Protein AF-A0A285YYR2-F1 (afdb_monomer)

Structure (mmCIF, N/CA/C/O backbone):
data_AF-A0A285YYR2-F1
#
_entry.id   AF-A0A285YYR2-F1
#
loop_
_atom_site.group_PDB
_atom_site.id
_atom_site.type_symbol
_atom_site.label_atom_id
_atom_site.label_alt_id
_atom_site.label_comp_id
_atom_site.label_asym_id
_atom_site.label_entity_id
_atom_site.label_seq_id
_atom_site.pdbx_PDB_ins_code
_atom_site.Cartn_x
_atom_site.Cartn_y
_atom_site.Cartn_z
_atom_site.occupancy
_atom_site.B_iso_or_equiv
_atom_site.auth_seq_id
_atom_site.auth_comp_id
_atom_site.auth_asym_id
_atom_site.auth_atom_id
_atom_site.pdbx_PDB_model_num
ATOM 1 N N . MET A 1 1 ? 58.686 -16.816 -97.099 1.00 51.75 1 MET A N 1
ATOM 2 C CA . MET A 1 1 ? 58.668 -17.299 -95.699 1.00 51.75 1 MET A CA 1
ATOM 3 C C . MET A 1 1 ? 58.977 -16.123 -94.791 1.00 51.75 1 MET A C 1
ATOM 5 O O . MET A 1 1 ? 60.014 -15.521 -95.009 1.00 51.75 1 MET A O 1
ATOM 9 N N . SER A 1 2 ? 58.039 -15.761 -93.903 1.00 48.22 2 SER A N 1
ATOM 10 C CA . SER A 1 2 ? 58.245 -15.129 -92.580 1.00 48.22 2 SER A CA 1
ATOM 11 C C . SER A 1 2 ? 56.907 -14.590 -92.047 1.00 48.22 2 SER A C 1
ATOM 13 O O . SER A 1 2 ? 56.445 -13.518 -92.416 1.00 48.22 2 SER A O 1
ATOM 15 N N . ARG A 1 3 ? 56.266 -15.394 -91.195 1.00 57.53 3 ARG A N 1
ATOM 16 C CA . ARG A 1 3 ? 55.385 -14.965 -90.085 1.00 57.53 3 ARG A CA 1
ATOM 17 C C . ARG A 1 3 ? 56.286 -14.852 -88.830 1.00 57.53 3 ARG A C 1
ATOM 19 O O . ARG A 1 3 ? 57.364 -15.446 -88.899 1.00 57.53 3 ARG A O 1
ATOM 26 N N . PRO A 1 4 ? 55.883 -14.290 -87.664 1.00 67.31 4 PRO A N 1
ATOM 27 C CA . PRO A 1 4 ? 54.641 -13.590 -87.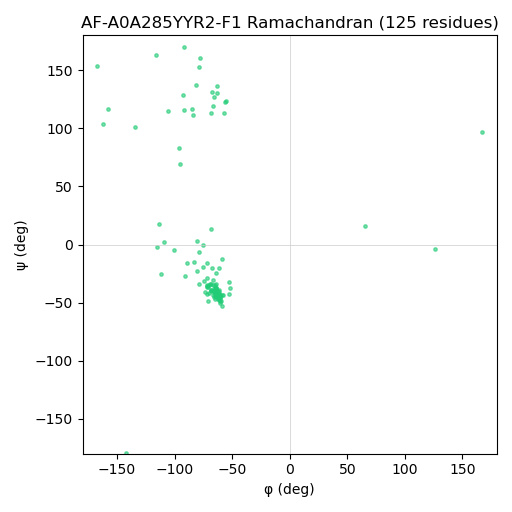271 1.00 67.31 4 PRO A CA 1
ATOM 28 C C . PRO A 1 4 ? 54.875 -12.388 -86.299 1.00 67.31 4 PRO A C 1
ATOM 30 O O . PRO A 1 4 ? 55.985 -12.162 -85.840 1.00 67.31 4 PRO A O 1
ATOM 33 N N . ALA A 1 5 ? 53.813 -11.689 -85.877 1.00 60.25 5 ALA A N 1
ATOM 34 C CA . ALA A 1 5 ? 53.652 -11.229 -84.484 1.00 60.25 5 ALA A CA 1
ATOM 35 C C . ALA A 1 5 ? 52.177 -10.867 -84.242 1.00 60.25 5 ALA A C 1
ATOM 37 O O . ALA A 1 5 ? 51.682 -9.857 -84.735 1.00 60.25 5 ALA A O 1
ATOM 38 N N . GLY A 1 6 ? 51.447 -11.742 -83.547 1.00 62.84 6 GLY A N 1
ATOM 39 C CA . GLY A 1 6 ? 50.074 -11.473 -83.114 1.00 62.84 6 GLY A CA 1
ATOM 40 C C . GLY A 1 6 ? 50.050 -10.568 -81.874 1.00 62.84 6 GLY A C 1
ATOM 41 O O . GLY A 1 6 ? 51.002 -10.604 -81.092 1.00 62.84 6 GLY A O 1
ATOM 42 N N . PRO A 1 7 ? 48.983 -9.775 -81.665 1.00 59.81 7 PRO A N 1
ATOM 43 C CA . PRO A 1 7 ? 48.868 -8.908 -80.500 1.00 59.81 7 PRO A CA 1
ATOM 44 C C . PRO A 1 7 ? 48.823 -9.736 -79.210 1.00 59.81 7 PRO A C 1
ATOM 46 O O . PRO A 1 7 ? 48.083 -10.715 -79.083 1.00 59.81 7 PRO A O 1
ATOM 49 N N . SER A 1 8 ? 49.660 -9.349 -78.255 1.00 64.25 8 SER A N 1
ATOM 50 C CA . SER A 1 8 ? 49.861 -10.032 -76.987 1.00 64.25 8 SER A CA 1
ATOM 51 C C . SER A 1 8 ? 48.628 -9.979 -76.082 1.00 64.25 8 SER A C 1
ATOM 53 O O . SER A 1 8 ? 48.199 -8.925 -75.623 1.00 64.25 8 SER A O 1
ATOM 55 N N . ARG A 1 9 ? 48.115 -11.168 -75.767 1.00 59.53 9 ARG A N 1
ATOM 56 C CA . ARG A 1 9 ? 46.916 -11.481 -74.970 1.00 59.53 9 ARG A CA 1
ATOM 57 C C . ARG A 1 9 ? 47.006 -11.147 -73.464 1.00 59.53 9 ARG A C 1
ATOM 59 O O . ARG A 1 9 ? 46.196 -11.662 -72.700 1.00 59.53 9 ARG A O 1
ATOM 66 N N . TRP A 1 10 ? 47.990 -10.375 -72.995 1.00 59.09 10 TRP A N 1
ATOM 67 C CA . TRP A 1 10 ? 48.281 -10.252 -71.553 1.00 59.09 10 TRP A CA 1
ATOM 68 C C . TRP A 1 10 ? 47.929 -8.907 -70.904 1.00 59.09 10 TRP A C 1
ATOM 70 O O . TRP A 1 10 ? 48.098 -8.762 -69.694 1.00 59.09 10 TRP A O 1
ATOM 80 N N . GLU A 1 11 ? 47.354 -7.952 -71.632 1.00 59.59 11 GLU A N 1
ATOM 81 C CA . GLU A 1 11 ? 46.902 -6.693 -71.030 1.00 59.59 11 GLU A CA 1
ATOM 82 C C . GLU A 1 11 ? 45.413 -6.711 -70.668 1.00 59.59 11 GLU A C 1
ATOM 84 O O . GLU A 1 11 ? 44.561 -6.217 -71.398 1.00 59.59 11 GLU A O 1
ATOM 89 N N . ALA A 1 12 ? 45.097 -7.275 -69.501 1.00 60.31 12 ALA A N 1
ATOM 90 C CA . ALA A 1 12 ? 43.922 -6.917 -68.697 1.00 60.31 12 ALA A CA 1
ATOM 91 C C . ALA A 1 12 ? 44.038 -7.530 -67.283 1.00 60.31 12 ALA A C 1
ATOM 93 O O . ALA A 1 12 ? 44.586 -8.621 -67.148 1.00 60.31 12 ALA A O 1
ATOM 94 N N . PRO A 1 13 ? 43.425 -6.971 -66.217 1.00 54.19 13 PRO A N 1
ATOM 95 C CA . PRO A 1 13 ? 43.035 -5.588 -65.957 1.00 54.19 13 PRO A CA 1
ATOM 96 C C . PRO A 1 13 ? 43.448 -5.182 -64.519 1.00 54.19 13 PRO A C 1
ATOM 98 O O . PRO A 1 13 ? 42.752 -5.488 -63.546 1.00 54.19 13 PRO A O 1
ATOM 101 N N . ARG A 1 14 ? 44.550 -4.442 -64.331 1.00 55.47 14 ARG A N 1
ATOM 102 C CA . ARG A 1 14 ? 44.900 -3.917 -62.987 1.00 55.47 14 ARG A CA 1
ATOM 103 C C . ARG A 1 14 ? 43.903 -2.858 -62.481 1.00 55.47 14 ARG A C 1
ATOM 105 O O . ARG A 1 14 ? 43.739 -2.695 -61.275 1.00 55.47 14 ARG A O 1
ATOM 112 N N . ALA A 1 15 ? 43.133 -2.241 -63.381 1.00 56.69 15 ALA A N 1
ATOM 113 C CA . ALA A 1 15 ? 42.126 -1.226 -63.056 1.00 56.69 15 ALA A CA 1
ATOM 114 C C . ALA A 1 15 ? 40.953 -1.737 -62.181 1.00 56.69 15 ALA A C 1
ATOM 116 O O . ALA A 1 15 ? 40.329 -0.963 -61.454 1.00 56.69 15 ALA A O 1
ATOM 117 N N . GLY A 1 16 ? 40.650 -3.042 -62.195 1.00 54.06 16 GLY A N 1
ATOM 118 C CA . GLY A 1 16 ? 39.515 -3.604 -61.446 1.00 54.06 16 GLY A CA 1
ATOM 119 C C . GLY A 1 16 ? 39.782 -3.851 -59.953 1.00 54.06 16 GLY A C 1
ATOM 120 O O . GLY A 1 16 ? 38.845 -3.915 -59.152 1.00 54.06 16 GLY A O 1
ATOM 121 N N . ALA A 1 17 ? 41.044 -4.003 -59.542 1.00 57.88 17 ALA A N 1
ATOM 122 C CA . ALA A 1 17 ? 41.392 -4.277 -58.144 1.00 57.88 17 ALA A CA 1
ATOM 123 C C . ALA A 1 17 ? 41.229 -3.029 -57.258 1.00 57.88 17 ALA A C 1
ATOM 125 O O . ALA A 1 17 ? 40.644 -3.102 -56.175 1.00 57.88 17 ALA A O 1
ATOM 126 N N . GLU A 1 18 ? 41.638 -1.864 -57.757 1.00 55.56 18 GLU A N 1
ATOM 127 C CA . GLU A 1 18 ? 41.564 -0.601 -57.015 1.00 55.56 18 GLU A CA 1
ATOM 128 C C . GLU A 1 18 ? 40.131 -0.076 -56.857 1.00 55.56 18 GLU A C 1
ATOM 130 O O . GLU A 1 18 ? 39.761 0.467 -55.810 1.00 55.56 18 GLU A O 1
ATOM 135 N N . ALA A 1 19 ? 39.285 -0.281 -57.871 1.00 56.81 19 ALA A N 1
ATOM 136 C CA . ALA A 1 19 ? 37.873 0.095 -57.816 1.00 56.81 19 ALA A CA 1
ATOM 137 C C . ALA A 1 19 ? 37.102 -0.708 -56.750 1.00 56.81 19 ALA A C 1
ATOM 139 O O . ALA A 1 19 ? 36.223 -0.170 -56.069 1.00 56.81 19 ALA A O 1
ATOM 140 N N . ARG A 1 20 ? 37.461 -1.986 -56.548 1.00 57.31 20 ARG A N 1
ATOM 141 C CA . ARG A 1 20 ? 36.865 -2.843 -55.509 1.00 57.31 20 ARG A CA 1
ATOM 142 C C . ARG A 1 20 ? 37.257 -2.394 -54.100 1.00 57.31 20 ARG A C 1
ATOM 144 O O . ARG A 1 20 ? 36.393 -2.361 -53.225 1.00 57.31 20 ARG A O 1
ATOM 151 N N . GLY A 1 21 ? 38.507 -1.973 -53.892 1.00 59.31 21 GLY A N 1
ATOM 152 C CA . GLY A 1 21 ? 38.989 -1.460 -52.603 1.00 59.31 21 GLY A CA 1
ATOM 153 C C . GLY A 1 21 ? 38.266 -0.187 -52.144 1.00 59.31 21 GLY A C 1
ATOM 154 O O . GLY A 1 21 ? 37.846 -0.101 -50.989 1.00 59.31 21 GLY A O 1
ATOM 155 N N . ARG A 1 22 ? 38.034 0.767 -53.059 1.00 60.50 22 ARG A N 1
ATOM 156 C CA . ARG A 1 22 ? 37.275 2.001 -52.769 1.00 60.50 22 ARG A CA 1
ATOM 157 C C . ARG A 1 22 ? 35.817 1.722 -52.401 1.00 60.50 22 ARG A C 1
ATOM 159 O O . ARG A 1 22 ? 35.334 2.233 -51.392 1.00 60.50 22 ARG A O 1
ATOM 166 N N . ARG A 1 23 ? 35.137 0.838 -53.145 1.00 59.19 23 ARG A N 1
ATOM 167 C CA . ARG A 1 23 ? 33.758 0.428 -52.817 1.00 59.19 23 ARG A CA 1
ATOM 168 C C . ARG A 1 23 ? 33.685 -0.288 -51.465 1.00 59.19 23 ARG A C 1
ATOM 170 O O . ARG A 1 23 ? 32.776 -0.007 -50.688 1.00 59.19 23 ARG A O 1
ATOM 177 N N . ARG A 1 24 ? 34.658 -1.148 -51.136 1.00 61.06 24 ARG A N 1
ATOM 178 C CA . ARG A 1 24 ? 34.712 -1.844 -49.837 1.00 61.06 24 ARG A CA 1
ATOM 179 C C . ARG A 1 24 ? 34.907 -0.874 -48.666 1.00 61.06 24 ARG A C 1
ATOM 181 O O . ARG A 1 24 ? 34.205 -1.015 -47.671 1.00 61.06 24 ARG A O 1
ATOM 188 N N . ARG A 1 25 ? 35.772 0.142 -48.804 1.00 63.56 25 ARG A N 1
ATOM 189 C CA . ARG A 1 25 ? 35.937 1.206 -47.789 1.00 63.56 25 ARG A CA 1
ATOM 190 C C . ARG A 1 25 ? 34.673 2.045 -47.606 1.00 63.56 25 ARG A C 1
ATOM 192 O O . ARG A 1 25 ? 34.312 2.323 -46.471 1.00 63.56 25 ARG A O 1
ATOM 199 N N . SER A 1 26 ? 33.958 2.373 -48.687 1.00 68.12 26 SER A N 1
ATOM 200 C CA . SER A 1 26 ? 32.684 3.108 -48.574 1.00 68.12 26 SER A CA 1
ATOM 201 C C . SER A 1 26 ? 31.601 2.306 -47.840 1.00 68.12 26 SER A C 1
ATOM 203 O O . SER A 1 26 ? 30.870 2.856 -47.023 1.00 68.12 26 SER A O 1
ATOM 205 N N . ARG A 1 27 ? 31.550 0.981 -48.055 1.00 78.00 27 ARG A N 1
ATOM 206 C CA . ARG A 1 27 ? 30.627 0.085 -47.340 1.00 78.00 27 ARG A CA 1
ATOM 207 C C . ARG A 1 27 ? 30.985 -0.036 -45.859 1.00 78.00 27 ARG A C 1
ATOM 209 O O . ARG A 1 27 ? 30.088 -0.032 -45.030 1.00 78.00 27 ARG A O 1
ATOM 216 N N . LEU A 1 28 ? 32.277 -0.102 -45.529 1.00 83.62 28 LEU A N 1
ATOM 217 C CA . LEU A 1 28 ? 32.757 -0.105 -44.141 1.00 83.62 28 LEU A CA 1
ATOM 218 C C . LEU A 1 28 ? 32.405 1.199 -43.412 1.00 83.62 28 LEU A C 1
ATOM 220 O O . LEU A 1 28 ? 31.959 1.142 -42.272 1.00 83.62 28 LEU A O 1
ATOM 224 N N . GLY A 1 29 ? 32.531 2.350 -44.080 1.00 86.44 29 GLY A N 1
ATOM 225 C CA . GLY A 1 29 ? 32.104 3.638 -43.525 1.00 86.44 29 GLY A CA 1
ATOM 226 C C . GLY A 1 29 ? 30.602 3.685 -43.234 1.00 86.44 29 GLY A C 1
ATOM 227 O O . GLY A 1 29 ? 30.202 4.121 -42.159 1.00 86.44 29 GLY A O 1
ATOM 228 N N . TRP A 1 30 ? 29.774 3.161 -44.144 1.00 91.88 30 TRP A N 1
ATOM 229 C CA . TRP A 1 30 ? 28.325 3.078 -43.932 1.00 91.88 30 TRP A CA 1
ATOM 230 C C . TRP A 1 30 ? 27.945 2.147 -42.775 1.00 91.88 30 TRP A C 1
ATOM 232 O O . TRP A 1 30 ? 27.093 2.490 -41.962 1.00 91.88 30 TRP A O 1
ATOM 242 N N . ILE A 1 31 ? 28.612 0.994 -42.659 1.00 91.75 31 ILE A N 1
ATOM 243 C CA . ILE A 1 31 ? 28.395 0.054 -41.550 1.00 91.75 31 ILE A CA 1
ATOM 244 C C . ILE A 1 31 ? 28.798 0.689 -40.215 1.00 91.75 31 ILE A C 1
ATOM 246 O O . ILE A 1 31 ? 28.054 0.575 -39.246 1.00 91.75 31 ILE A O 1
ATOM 250 N N . ALA A 1 32 ? 29.936 1.386 -40.162 1.00 91.75 32 ALA A N 1
ATOM 251 C CA . ALA A 1 32 ? 30.375 2.082 -38.955 1.00 91.75 32 ALA A CA 1
ATOM 252 C C . ALA A 1 32 ? 29.388 3.187 -38.548 1.00 91.75 32 ALA A C 1
ATOM 254 O O . ALA A 1 32 ? 29.024 3.283 -37.380 1.00 91.75 32 ALA A O 1
ATOM 255 N N . TYR A 1 33 ? 28.899 3.971 -39.511 1.00 93.69 33 TYR A N 1
ATOM 256 C CA . TYR A 1 33 ? 27.878 4.988 -39.265 1.00 93.69 33 TYR A CA 1
ATOM 257 C C . TYR A 1 33 ? 26.573 4.380 -38.732 1.00 93.69 33 TYR A C 1
ATOM 259 O O . TYR A 1 33 ? 26.050 4.833 -37.715 1.00 93.69 33 TYR A O 1
ATOM 267 N N . ALA A 1 34 ? 26.083 3.311 -39.366 1.00 93.06 34 ALA A N 1
ATOM 268 C CA . ALA A 1 34 ? 24.893 2.598 -38.913 1.00 93.06 34 ALA A CA 1
ATOM 269 C C . ALA A 1 34 ? 25.077 2.013 -37.502 1.00 93.06 34 ALA A C 1
ATOM 271 O O . ALA A 1 34 ? 24.175 2.121 -36.676 1.00 93.06 34 ALA A O 1
ATOM 272 N N . ALA A 1 35 ? 26.250 1.452 -37.194 1.00 93.44 35 ALA A N 1
ATOM 273 C CA . ALA A 1 35 ? 26.557 0.920 -35.868 1.00 93.44 35 ALA A CA 1
ATOM 274 C C . ALA A 1 35 ? 26.557 2.015 -34.791 1.00 93.44 35 ALA A C 1
ATOM 276 O O . ALA A 1 35 ? 25.980 1.818 -33.725 1.00 93.44 35 ALA A O 1
ATOM 277 N N . VAL A 1 36 ? 27.145 3.182 -35.078 1.00 94.44 36 VAL A N 1
ATOM 278 C CA . VAL A 1 36 ? 27.124 4.338 -34.166 1.00 94.44 36 VAL A CA 1
ATOM 279 C C . VAL A 1 36 ? 25.696 4.838 -33.949 1.00 94.44 36 VAL A C 1
ATOM 281 O O . VAL A 1 36 ? 25.312 5.100 -32.811 1.00 94.44 36 VAL A O 1
ATOM 284 N N . LEU A 1 37 ? 24.888 4.920 -35.009 1.00 93.75 37 LEU A N 1
ATOM 285 C CA . LEU A 1 37 ? 23.486 5.328 -34.911 1.00 93.75 37 LEU A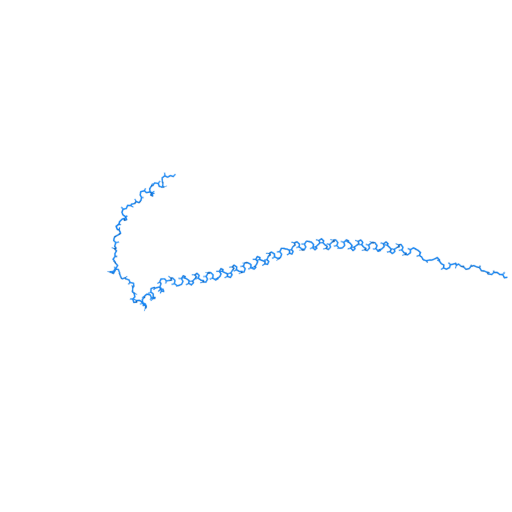 CA 1
ATOM 286 C C . LEU A 1 3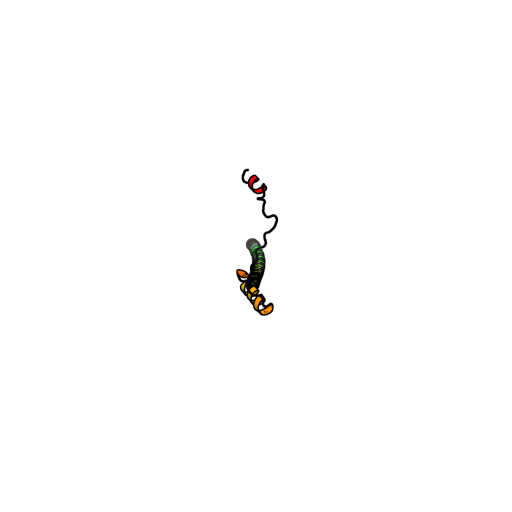7 ? 22.677 4.358 -34.037 1.00 93.75 37 LEU A C 1
ATOM 288 O O . LEU A 1 37 ? 21.954 4.790 -33.143 1.00 93.75 37 LEU A O 1
ATOM 292 N N . VAL A 1 38 ? 22.840 3.049 -34.249 1.00 92.75 38 VAL A N 1
ATOM 293 C CA . VAL A 1 38 ? 22.180 2.014 -33.440 1.00 92.75 38 VAL A CA 1
ATOM 294 C C . VAL A 1 38 ? 22.654 2.065 -31.990 1.00 92.75 38 VAL A C 1
ATOM 296 O O . VAL A 1 38 ? 21.823 1.979 -31.095 1.00 92.75 38 VAL A O 1
ATOM 299 N N . ALA A 1 39 ? 23.949 2.260 -31.732 1.00 90.31 39 ALA A N 1
ATOM 300 C CA . ALA A 1 39 ? 24.478 2.389 -30.375 1.00 90.31 39 ALA A CA 1
ATOM 301 C C . ALA A 1 39 ? 23.938 3.637 -29.655 1.00 90.31 39 ALA A C 1
ATOM 303 O O . ALA A 1 39 ? 23.596 3.565 -28.476 1.00 90.31 39 ALA A O 1
ATOM 304 N N . ALA A 1 40 ? 23.806 4.766 -30.358 1.00 90.12 40 ALA A N 1
ATOM 305 C CA . ALA A 1 40 ? 23.210 5.982 -29.809 1.00 90.12 40 ALA A CA 1
ATOM 306 C C . ALA A 1 40 ? 21.730 5.771 -29.451 1.00 90.12 40 ALA A C 1
ATOM 308 O O . ALA A 1 40 ? 21.309 6.113 -28.346 1.00 90.12 40 ALA A O 1
ATOM 309 N N . LEU A 1 41 ? 20.958 5.141 -30.342 1.00 86.38 41 LEU A N 1
ATOM 310 C CA . LEU A 1 41 ? 19.557 4.794 -30.087 1.00 86.38 41 LEU A CA 1
ATOM 311 C C . LEU A 1 41 ? 19.423 3.775 -28.946 1.00 86.38 41 LEU A C 1
ATOM 313 O O . LEU A 1 41 ? 18.606 3.965 -28.049 1.00 86.38 41 LEU A O 1
ATOM 317 N N . ALA A 1 42 ? 20.259 2.737 -28.927 1.00 82.81 42 ALA A N 1
ATOM 318 C CA . ALA A 1 42 ? 20.282 1.725 -27.875 1.00 82.81 42 ALA A CA 1
ATOM 319 C C . ALA A 1 42 ? 20.679 2.309 -26.512 1.00 82.81 42 ALA A C 1
ATOM 321 O O . ALA A 1 42 ? 20.138 1.882 -25.501 1.00 82.81 42 ALA A O 1
ATOM 322 N N . SER A 1 43 ? 21.565 3.308 -26.468 1.00 81.19 43 SER A N 1
ATOM 323 C CA . SER A 1 43 ? 21.921 4.032 -25.239 1.00 81.19 43 SER A CA 1
ATOM 324 C C . SER A 1 43 ? 20.733 4.817 -24.671 1.00 81.19 43 SER A C 1
ATOM 326 O O . SER A 1 43 ? 20.489 4.794 -23.463 1.00 81.19 43 SER A O 1
ATOM 328 N N . VAL A 1 44 ? 19.938 5.457 -25.537 1.00 77.56 44 VAL A N 1
ATOM 329 C CA . VAL A 1 44 ? 18.693 6.133 -25.133 1.00 77.56 44 VAL A CA 1
ATOM 330 C C . VAL A 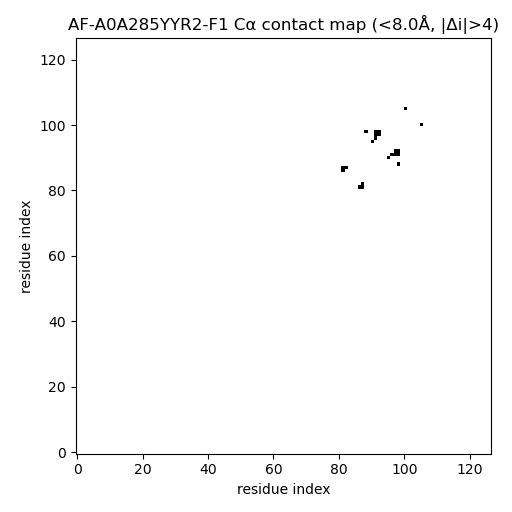1 44 ? 17.671 5.125 -24.626 1.00 77.56 44 VAL A C 1
ATOM 332 O O . VAL A 1 44 ? 17.095 5.351 -23.565 1.00 77.56 44 VAL A O 1
ATOM 335 N N . VAL A 1 45 ? 17.490 4.007 -25.339 1.00 75.19 45 VAL A N 1
ATOM 336 C CA . VAL A 1 45 ? 16.611 2.923 -24.892 1.00 75.19 45 VAL A CA 1
ATOM 337 C C . VAL A 1 45 ? 17.086 2.410 -23.544 1.00 75.19 45 VAL A C 1
ATOM 339 O O . VAL A 1 45 ? 16.305 2.475 -22.620 1.00 75.19 45 VAL A O 1
ATOM 342 N N . TRP A 1 46 ? 18.357 2.039 -23.368 1.00 69.69 46 TRP A N 1
ATOM 343 C CA . TRP A 1 46 ? 18.916 1.581 -22.089 1.00 69.69 46 TRP A CA 1
ATOM 344 C C . TRP A 1 46 ? 18.659 2.568 -20.947 1.00 69.69 46 TRP A C 1
ATOM 346 O O . TRP A 1 46 ? 18.249 2.183 -19.853 1.00 69.69 46 TRP A O 1
ATOM 356 N N . ARG A 1 47 ? 18.832 3.865 -21.214 1.00 68.31 47 ARG A N 1
ATOM 357 C CA . ARG A 1 47 ? 18.538 4.930 -20.252 1.00 68.31 47 ARG A CA 1
ATOM 358 C C . ARG A 1 47 ? 17.041 5.040 -19.931 1.00 68.31 47 ARG A C 1
ATOM 360 O O . ARG A 1 47 ? 16.703 5.402 -18.809 1.00 68.31 47 ARG A O 1
ATOM 367 N N . GLN A 1 48 ? 16.160 4.714 -20.874 1.00 63.25 48 GLN A N 1
ATOM 368 C CA . GLN A 1 48 ? 14.715 4.592 -20.652 1.00 63.25 48 GLN A CA 1
ATOM 369 C C . GLN A 1 48 ? 14.336 3.260 -19.975 1.00 63.25 48 GLN A C 1
ATOM 371 O O . GLN A 1 48 ? 13.440 3.249 -19.134 1.00 63.25 48 GLN A O 1
ATOM 376 N N . THR A 1 49 ? 15.039 2.157 -20.255 1.00 58.56 49 THR A N 1
ATOM 377 C CA . THR A 1 49 ? 14.772 0.824 -19.696 1.00 58.56 49 THR A CA 1
ATOM 378 C C . THR A 1 49 ? 15.093 0.761 -18.206 1.00 58.56 49 THR A C 1
ATOM 380 O O . THR A 1 49 ? 14.331 0.164 -17.456 1.00 58.56 49 THR A O 1
ATOM 383 N N . VAL A 1 50 ? 16.120 1.482 -17.737 1.00 57.00 50 VAL A N 1
ATOM 384 C CA . VAL A 1 50 ? 16.395 1.643 -16.291 1.00 57.00 50 VAL A CA 1
ATOM 385 C C . VAL A 1 50 ? 15.233 2.342 -15.556 1.00 57.00 50 VAL A C 1
ATOM 387 O O . VAL A 1 50 ? 15.076 2.186 -14.346 1.00 57.00 50 VAL A O 1
ATOM 390 N N . GLY A 1 51 ? 14.366 3.066 -16.275 1.00 52.22 51 GLY A N 1
ATOM 391 C CA . GLY A 1 51 ? 13.106 3.577 -15.735 1.00 52.22 51 GLY A CA 1
ATOM 392 C C . GLY A 1 51 ? 12.070 2.475 -15.482 1.00 52.22 51 GLY A C 1
ATOM 393 O O . GLY A 1 51 ? 11.367 2.533 -14.479 1.00 52.22 51 GLY A O 1
ATOM 394 N N . LEU A 1 52 ? 12.004 1.443 -16.330 1.00 52.66 52 LEU A N 1
ATOM 395 C CA . LEU A 1 52 ? 11.019 0.356 -16.224 1.00 52.66 52 LEU A CA 1
ATOM 396 C C . LEU A 1 52 ? 11.317 -0.630 -15.087 1.00 52.66 52 LEU A C 1
ATOM 398 O O . LEU A 1 52 ? 10.374 -1.140 -14.485 1.00 52.66 52 LEU A O 1
ATOM 402 N N . GLU A 1 53 ? 12.586 -0.860 -14.736 1.00 55.00 53 GLU A N 1
ATOM 403 C CA . GLU A 1 53 ? 12.929 -1.624 -13.524 1.00 55.00 53 GLU A CA 1
ATOM 404 C C . GLU A 1 53 ? 12.491 -0.882 -12.245 1.00 55.00 53 GLU A C 1
ATOM 406 O O . GLU A 1 53 ? 11.932 -1.496 -11.339 1.00 55.00 53 GLU A O 1
ATOM 411 N N . ARG A 1 54 ? 12.650 0.450 -12.196 1.00 52.00 54 ARG A N 1
ATOM 412 C CA . ARG A 1 54 ? 12.246 1.281 -11.042 1.00 52.00 54 ARG A CA 1
ATOM 413 C C . ARG A 1 54 ? 10.727 1.342 -10.859 1.00 52.00 54 ARG A C 1
ATOM 415 O O . ARG A 1 54 ? 10.258 1.408 -9.728 1.00 52.00 54 ARG A O 1
ATOM 422 N N . PHE A 1 55 ? 9.956 1.316 -11.950 1.00 54.16 55 PHE A N 1
ATOM 423 C CA . PHE A 1 55 ? 8.493 1.284 -11.862 1.00 54.16 55 PHE A CA 1
ATOM 424 C C . PHE A 1 55 ? 7.964 -0.065 -11.376 1.00 54.16 55 PHE A C 1
ATOM 426 O O . PHE A 1 55 ? 6.993 -0.073 -10.633 1.00 54.16 55 PHE A O 1
ATOM 433 N N . ARG A 1 56 ? 8.605 -1.187 -11.730 1.00 59.62 56 ARG A N 1
ATOM 434 C CA . ARG A 1 56 ? 8.187 -2.512 -11.238 1.00 59.62 56 ARG A CA 1
ATOM 435 C C . ARG A 1 56 ? 8.395 -2.661 -9.737 1.00 59.62 56 ARG A C 1
ATOM 437 O O . ARG A 1 56 ? 7.497 -3.130 -9.059 1.00 59.62 56 ARG A O 1
ATOM 444 N N . GLU A 1 57 ? 9.536 -2.210 -9.224 1.00 61.41 57 GLU A N 1
ATOM 445 C CA . GLU A 1 57 ? 9.826 -2.262 -7.786 1.00 61.41 57 GLU A CA 1
ATOM 446 C C . GLU A 1 57 ? 8.878 -1.352 -6.982 1.00 61.41 57 GLU A C 1
ATOM 448 O O . GLU A 1 57 ? 8.382 -1.747 -5.931 1.00 61.41 57 GLU A O 1
ATOM 453 N N . LEU A 1 58 ? 8.531 -0.172 -7.515 1.00 67.44 58 LEU A N 1
ATOM 454 C CA . LEU A 1 58 ? 7.507 0.695 -6.919 1.00 67.44 58 LEU A CA 1
ATOM 455 C C . LEU A 1 58 ? 6.099 0.091 -6.979 1.00 67.44 58 LEU A C 1
ATOM 457 O O . LEU A 1 58 ? 5.316 0.317 -6.060 1.00 67.44 58 LEU A O 1
ATOM 461 N N . GLU A 1 59 ? 5.768 -0.642 -8.040 1.00 66.12 59 GLU A N 1
ATOM 462 C CA . GLU A 1 59 ? 4.459 -1.282 -8.177 1.00 66.12 59 GLU A CA 1
ATOM 463 C C . GLU A 1 59 ? 4.315 -2.466 -7.215 1.00 66.12 59 GLU A C 1
ATOM 465 O O . GLU A 1 59 ? 3.307 -2.556 -6.524 1.00 66.12 59 GLU A O 1
ATOM 470 N N . THR A 1 60 ? 5.352 -3.299 -7.073 1.00 69.12 60 THR A N 1
ATOM 471 C CA . THR A 1 60 ? 5.372 -4.393 -6.090 1.00 69.12 60 THR A CA 1
ATOM 472 C C . THR A 1 60 ? 5.237 -3.866 -4.662 1.00 69.12 60 THR A C 1
ATOM 474 O O . THR A 1 60 ? 4.397 -4.352 -3.914 1.00 69.12 60 THR A O 1
ATOM 477 N N . VAL A 1 61 ? 5.980 -2.816 -4.293 1.00 72.19 61 VAL A N 1
ATOM 478 C CA . VAL A 1 61 ? 5.864 -2.217 -2.950 1.00 72.19 61 VAL A CA 1
ATOM 479 C C . VAL A 1 61 ? 4.479 -1.598 -2.723 1.00 72.19 61 VAL A C 1
ATOM 481 O O . VAL A 1 61 ? 3.942 -1.684 -1.623 1.00 72.19 61 VAL A O 1
ATOM 484 N N . ARG A 1 62 ? 3.863 -0.985 -3.743 1.00 69.44 62 ARG A N 1
ATOM 485 C CA . ARG A 1 62 ? 2.490 -0.461 -3.630 1.00 69.44 62 ARG A CA 1
ATOM 486 C C . ARG A 1 62 ? 1.457 -1.563 -3.458 1.00 69.44 62 ARG A C 1
ATOM 488 O O . ARG A 1 62 ? 0.527 -1.379 -2.681 1.00 69.44 62 ARG A O 1
ATOM 495 N N . GLU A 1 63 ? 1.611 -2.673 -4.169 1.00 72.12 63 GLU A N 1
ATOM 496 C CA . GLU A 1 63 ? 0.730 -3.831 -4.041 1.00 72.12 63 GLU A CA 1
ATOM 497 C C . GLU A 1 63 ? 0.841 -4.445 -2.638 1.00 72.12 63 GLU A C 1
ATOM 499 O O . GLU A 1 63 ? -0.177 -4.674 -1.988 1.00 72.12 63 GLU A O 1
ATOM 504 N N . GLU A 1 64 ? 2.061 -4.595 -2.114 1.00 75.62 64 GLU A N 1
ATOM 505 C CA . GLU A 1 64 ? 2.302 -5.061 -0.743 1.00 75.62 64 GLU A CA 1
ATOM 506 C C . GLU A 1 64 ? 1.684 -4.129 0.312 1.00 75.62 64 GLU A C 1
ATOM 508 O O . GLU A 1 64 ? 1.039 -4.597 1.252 1.00 75.62 64 GLU A O 1
ATOM 513 N N . VAL A 1 65 ? 1.823 -2.808 0.144 1.00 81.50 65 VAL A N 1
ATOM 514 C CA . VAL A 1 65 ? 1.198 -1.819 1.039 1.00 81.50 65 VAL A CA 1
ATOM 515 C C . VAL A 1 65 ? -0.326 -1.891 0.960 1.00 81.50 65 VAL A C 1
ATOM 517 O O . VAL A 1 65 ? -0.976 -1.894 1.999 1.00 81.50 65 VAL A O 1
ATOM 520 N N . ALA A 1 66 ? -0.901 -2.008 -0.238 1.00 76.19 66 ALA A N 1
ATOM 521 C CA . ALA A 1 66 ? -2.349 -2.089 -0.413 1.00 76.19 66 ALA A CA 1
ATOM 522 C C . ALA A 1 66 ? -2.947 -3.344 0.249 1.00 76.19 66 ALA A C 1
ATOM 524 O O . ALA A 1 66 ? -4.006 -3.266 0.873 1.00 76.19 66 ALA A O 1
ATOM 525 N N . VAL A 1 67 ? -2.262 -4.490 0.157 1.00 85.75 67 VAL A N 1
ATOM 526 C CA . VAL A 1 67 ? -2.673 -5.726 0.844 1.00 85.75 67 VAL A CA 1
ATOM 527 C C . VAL A 1 67 ? -2.595 -5.552 2.362 1.00 85.75 67 VAL A C 1
ATOM 529 O O . VAL A 1 67 ? -3.561 -5.854 3.063 1.00 85.75 67 VAL A O 1
ATOM 532 N N . ALA A 1 68 ? -1.489 -5.007 2.876 1.00 78.25 68 ALA A N 1
ATOM 533 C CA . ALA A 1 68 ? -1.315 -4.786 4.311 1.00 78.25 68 ALA A CA 1
ATOM 534 C C . ALA A 1 68 ? -2.322 -3.769 4.886 1.00 78.25 68 ALA A C 1
ATOM 536 O O . ALA A 1 68 ? -2.819 -3.943 6.001 1.00 78.25 68 ALA A O 1
ATOM 537 N N . GLU A 1 69 ? -2.654 -2.717 4.134 1.00 79.25 69 GLU A N 1
ATOM 538 C CA . GLU A 1 69 ? -3.685 -1.743 4.508 1.00 79.25 69 GLU A CA 1
ATOM 539 C C . GLU A 1 69 ? -5.076 -2.385 4.555 1.00 79.25 69 GLU A C 1
ATOM 541 O O . GLU A 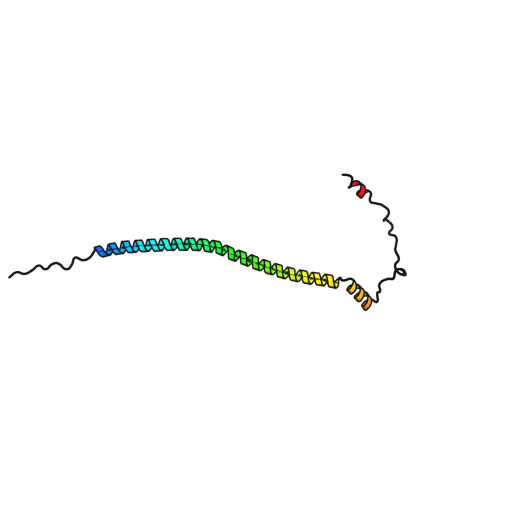1 69 ? -5.807 -2.179 5.527 1.00 79.25 69 GLU A O 1
ATOM 546 N N . ALA A 1 70 ? -5.417 -3.225 3.573 1.00 84.25 70 ALA A N 1
ATOM 547 C CA . ALA A 1 70 ? -6.685 -3.950 3.557 1.00 84.25 70 ALA A CA 1
ATOM 548 C C . ALA A 1 70 ? -6.835 -4.885 4.772 1.00 84.25 70 ALA A C 1
ATOM 550 O O . ALA A 1 70 ? -7.876 -4.875 5.434 1.00 84.25 70 ALA A O 1
ATOM 551 N N . GLU A 1 71 ? -5.786 -5.638 5.121 1.00 84.50 71 GLU A N 1
ATOM 552 C CA . GLU A 1 71 ? -5.781 -6.492 6.318 1.00 84.50 71 GLU A CA 1
ATOM 553 C C . GLU A 1 71 ? -5.943 -5.672 7.604 1.00 84.50 71 GLU A C 1
ATOM 555 O O . GLU A 1 71 ? -6.698 -6.034 8.513 1.00 84.50 71 GLU A O 1
ATOM 560 N N . ARG A 1 72 ? -5.256 -4.530 7.690 1.00 87.50 72 ARG A N 1
ATOM 561 C CA . ARG A 1 72 ? -5.320 -3.642 8.853 1.00 87.50 72 ARG A CA 1
ATOM 562 C C . ARG A 1 72 ? -6.717 -3.049 9.038 1.00 87.50 72 ARG A C 1
ATOM 564 O O . ARG A 1 72 ? -7.188 -2.950 10.177 1.00 87.50 72 ARG A O 1
ATOM 571 N N . ASP A 1 73 ? -7.397 -2.691 7.958 1.00 87.56 73 ASP A N 1
ATOM 572 C CA . ASP A 1 73 ? -8.760 -2.162 8.008 1.00 87.56 73 ASP A CA 1
ATOM 573 C C . ASP A 1 73 ? -9.794 -3.245 8.357 1.00 87.56 73 ASP A C 1
ATOM 575 O O . ASP A 1 73 ? -10.712 -2.988 9.148 1.00 87.56 73 ASP A O 1
ATOM 579 N N . GLU A 1 74 ? -9.612 -4.481 7.878 1.00 88.62 74 GLU A N 1
ATOM 580 C CA . GLU A 1 74 ? -10.423 -5.631 8.297 1.00 88.62 74 GLU A CA 1
ATOM 581 C C . GLU A 1 74 ? -10.284 -5.886 9.807 1.00 88.62 74 GLU A C 1
ATOM 583 O O . GLU A 1 74 ? -11.283 -5.967 10.534 1.00 88.62 74 GLU A O 1
ATOM 588 N N . LEU A 1 75 ? -9.048 -5.951 10.309 1.00 88.56 75 LEU A N 1
ATOM 589 C CA . LEU A 1 75 ? -8.775 -6.164 11.730 1.00 88.56 75 LEU A CA 1
ATOM 590 C C . LEU A 1 75 ? -9.333 -5.030 12.593 1.00 88.56 75 LEU A C 1
ATOM 592 O O . LEU A 1 75 ? -9.942 -5.290 13.633 1.00 88.56 75 LEU A O 1
ATOM 596 N N . THR A 1 76 ? -9.178 -3.780 12.155 1.00 90.62 76 THR A N 1
ATOM 597 C CA . THR A 1 76 ? -9.727 -2.608 12.851 1.00 90.62 76 THR A CA 1
ATOM 598 C C . THR A 1 76 ? -11.248 -2.692 12.937 1.00 90.62 76 THR A C 1
ATOM 600 O O . THR A 1 76 ? -11.819 -2.528 14.017 1.00 90.62 76 THR A O 1
ATOM 603 N N . THR A 1 77 ? -11.910 -3.027 11.829 1.00 90.06 77 THR A N 1
ATOM 604 C CA . THR A 1 77 ? -13.364 -3.222 11.784 1.00 90.06 77 THR A CA 1
ATOM 605 C C . THR A 1 77 ? -13.798 -4.300 12.771 1.00 90.06 77 THR A C 1
ATOM 607 O O . THR A 1 77 ? -14.745 -4.108 13.537 1.00 90.06 77 THR A O 1
ATOM 610 N N . ARG A 1 78 ? -13.059 -5.410 12.825 1.00 88.25 78 ARG A N 1
ATOM 611 C CA . ARG A 1 78 ? -13.357 -6.528 13.718 1.00 88.25 78 ARG A CA 1
ATOM 612 C C . ARG A 1 78 ? -13.149 -6.186 15.188 1.00 88.25 78 ARG A C 1
ATOM 614 O O . ARG A 1 78 ? -13.959 -6.584 16.024 1.00 88.25 78 ARG A O 1
ATOM 621 N N . ILE A 1 79 ? -12.104 -5.426 15.515 1.00 88.06 79 ILE A N 1
ATOM 622 C CA . ILE A 1 79 ? -11.884 -4.901 16.868 1.00 88.06 79 ILE A CA 1
ATOM 623 C C . ILE A 1 79 ? -13.046 -3.998 17.269 1.00 88.06 79 ILE A C 1
ATOM 625 O O . ILE A 1 79 ? -13.613 -4.192 18.341 1.00 88.06 79 ILE A O 1
ATOM 629 N N . LEU A 1 80 ? -13.442 -3.060 16.409 1.00 86.44 80 LEU A N 1
A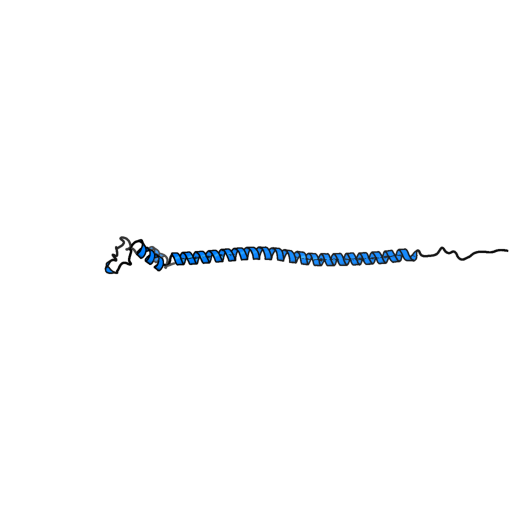TOM 630 C CA . LEU A 1 80 ? -14.563 -2.164 16.687 1.00 86.44 80 LEU A CA 1
ATOM 631 C C . LEU A 1 80 ? -15.871 -2.938 16.876 1.00 86.44 80 LEU A C 1
ATOM 633 O O . LEU A 1 80 ? -16.641 -2.621 17.778 1.00 86.44 80 LEU A O 1
ATOM 637 N N . GLU A 1 81 ? -16.109 -3.982 16.080 1.00 86.50 81 GLU A N 1
ATOM 638 C CA . GLU A 1 81 ? -17.260 -4.873 16.236 1.00 86.50 81 GLU A CA 1
ATOM 639 C C . GLU A 1 81 ? -17.227 -5.638 17.571 1.00 86.50 81 GLU A C 1
ATOM 641 O O . GLU A 1 81 ? -18.242 -5.729 18.266 1.00 86.50 81 GLU A O 1
ATOM 646 N N . LEU A 1 82 ? -16.062 -6.163 17.964 1.00 83.25 82 LEU A N 1
ATOM 647 C CA . LEU A 1 82 ? -15.849 -6.831 19.253 1.00 83.25 82 LEU A CA 1
ATOM 648 C C . LEU A 1 82 ? -16.035 -5.871 20.435 1.00 83.25 82 LEU A C 1
ATOM 650 O O . LEU A 1 82 ? -16.585 -6.266 21.462 1.00 83.25 82 LEU A O 1
ATOM 654 N N . GLN A 1 83 ? -15.608 -4.620 20.278 1.00 83.06 83 GLN A N 1
ATOM 655 C CA . GLN A 1 83 ? -15.720 -3.560 21.277 1.00 83.06 83 GLN A CA 1
ATOM 656 C C . GLN A 1 83 ? -17.114 -2.927 21.346 1.00 83.06 83 GLN A C 1
ATOM 658 O O . GLN A 1 83 ? -17.355 -2.105 22.234 1.00 83.06 83 GLN A O 1
ATOM 663 N N . ARG A 1 84 ? -18.049 -3.279 20.448 1.00 85.81 84 ARG A N 1
ATOM 664 C CA . ARG A 1 84 ? -19.405 -2.718 20.489 1.00 85.81 84 ARG A CA 1
ATOM 665 C C . ARG A 1 84 ? -20.031 -2.969 21.855 1.00 85.81 84 ARG A C 1
ATOM 667 O O . ARG A 1 84 ? -20.186 -4.113 22.289 1.00 85.81 84 ARG A O 1
ATOM 674 N N . ARG A 1 85 ? -20.440 -1.873 22.503 1.00 77.94 85 ARG A N 1
ATOM 675 C CA . ARG A 1 85 ? -21.075 -1.876 23.828 1.00 77.94 85 ARG A CA 1
ATOM 676 C C . ARG A 1 85 ? -22.262 -2.832 23.892 1.00 77.94 85 ARG A C 1
ATOM 678 O O . ARG A 1 85 ? -22.383 -3.538 24.881 1.00 77.94 85 ARG A O 1
ATOM 685 N 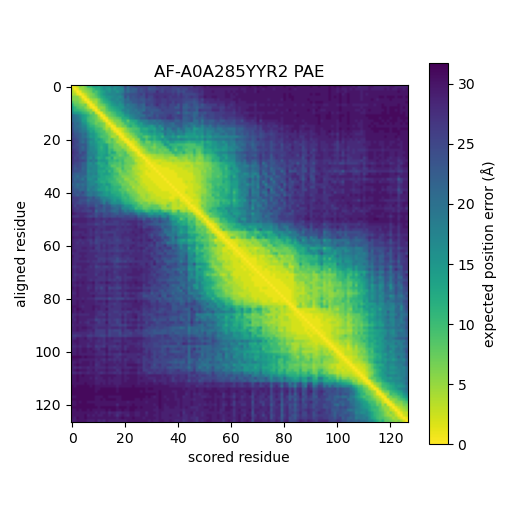N . ASP A 1 86 ? -23.053 -2.937 22.825 1.00 80.25 86 ASP A N 1
ATOM 686 C CA . ASP A 1 86 ? -24.197 -3.856 22.755 1.00 80.25 86 ASP A CA 1
ATOM 687 C C . ASP A 1 86 ? -23.784 -5.323 22.880 1.00 80.25 86 ASP A C 1
ATOM 689 O O . ASP A 1 86 ? -24.434 -6.108 23.568 1.00 80.25 86 ASP A O 1
ATOM 693 N N . ARG A 1 87 ? -22.667 -5.704 22.247 1.00 83.06 87 ARG A N 1
ATOM 694 C CA . ARG A 1 87 ? -22.127 -7.063 22.331 1.00 83.06 87 ARG A CA 1
ATOM 695 C C . ARG A 1 87 ? -21.575 -7.344 23.723 1.00 83.06 87 ARG A C 1
ATOM 697 O O . ARG A 1 87 ? -21.800 -8.430 24.253 1.00 83.06 87 ARG A O 1
ATOM 704 N N . ILE A 1 88 ? -20.877 -6.373 24.311 1.00 84.69 88 ILE A N 1
ATOM 705 C CA . ILE A 1 88 ? -20.357 -6.470 25.679 1.00 84.69 88 ILE A CA 1
ATOM 706 C C . ILE A 1 88 ? -21.518 -6.601 26.673 1.00 84.69 88 ILE A C 1
ATOM 708 O O . ILE A 1 88 ? -21.491 -7.499 27.508 1.00 84.69 88 ILE A O 1
ATOM 712 N N . ALA A 1 89 ? -22.554 -5.769 26.547 1.00 84.44 89 ALA A N 1
ATOM 713 C CA . ALA A 1 89 ? -23.748 -5.801 27.386 1.00 84.44 89 ALA A CA 1
ATOM 714 C C . ALA A 1 89 ? -24.496 -7.134 27.254 1.00 84.44 89 ALA A C 1
ATOM 716 O O . ALA A 1 89 ? -24.820 -7.756 28.262 1.00 84.44 89 ALA A O 1
ATOM 717 N N . ARG A 1 90 ? -24.685 -7.635 26.025 1.00 85.19 90 ARG A N 1
ATOM 718 C CA . ARG A 1 90 ? -25.272 -8.962 25.794 1.00 85.19 90 ARG A CA 1
ATOM 719 C C . ARG A 1 90 ? -24.460 -10.085 26.424 1.00 85.19 90 ARG A C 1
ATOM 721 O O . ARG A 1 90 ? -25.025 -10.931 27.106 1.00 85.19 90 ARG A O 1
ATOM 728 N N . TYR A 1 91 ? -23.145 -10.100 26.213 1.00 86.62 91 TYR A N 1
ATOM 729 C CA . TYR A 1 91 ? -22.271 -11.123 26.790 1.00 86.62 91 TYR A CA 1
ATOM 730 C C . TYR A 1 91 ? -22.296 -11.078 28.326 1.00 86.62 91 TYR A C 1
ATOM 732 O O . TYR A 1 91 ? -22.399 -12.115 28.977 1.00 86.62 91 TYR A O 1
ATOM 740 N N . ALA A 1 92 ? -22.247 -9.877 28.905 1.00 86.88 92 ALA A N 1
ATOM 741 C CA . ALA A 1 92 ? -22.389 -9.642 30.337 1.00 86.88 92 ALA A CA 1
ATOM 742 C C . ALA A 1 92 ? -23.727 -10.163 30.885 1.00 86.88 92 ALA A C 1
ATOM 744 O O . ALA A 1 92 ? -23.758 -10.825 31.921 1.00 86.88 92 ALA A O 1
ATOM 745 N N . GLN A 1 93 ? -24.820 -9.928 30.168 1.00 87.50 93 GLN A N 1
ATOM 746 C CA . GLN A 1 93 ? -26.145 -10.373 30.575 1.00 87.50 93 GLN A CA 1
ATOM 747 C C . GLN A 1 93 ? -26.321 -11.888 30.460 1.00 87.50 93 GLN A C 1
ATOM 749 O O . GLN A 1 93 ? -26.744 -12.531 31.416 1.00 87.50 93 GLN A O 1
ATOM 754 N N . GLU A 1 94 ? -25.954 -12.479 29.324 1.00 90.38 94 GLU A N 1
ATOM 755 C CA . GLU A 1 94 ? -26.149 -13.910 29.058 1.00 90.38 94 GLU A CA 1
ATOM 756 C C . GLU A 1 94 ? -25.239 -14.798 29.910 1.00 90.38 94 GLU A C 1
ATOM 758 O O . GLU A 1 94 ? -25.621 -15.905 30.282 1.00 90.38 94 GLU A O 1
ATOM 763 N N . ARG A 1 95 ? -24.018 -14.335 30.195 1.00 89.44 95 ARG A N 1
ATOM 764 C CA . ARG A 1 95 ? -22.954 -15.192 30.734 1.00 89.44 95 ARG A CA 1
ATOM 765 C C . ARG A 1 95 ? -22.572 -14.874 32.170 1.00 89.44 95 ARG A C 1
ATOM 767 O O . ARG A 1 95 ? -22.067 -15.753 32.860 1.00 89.44 95 ARG A O 1
ATOM 774 N 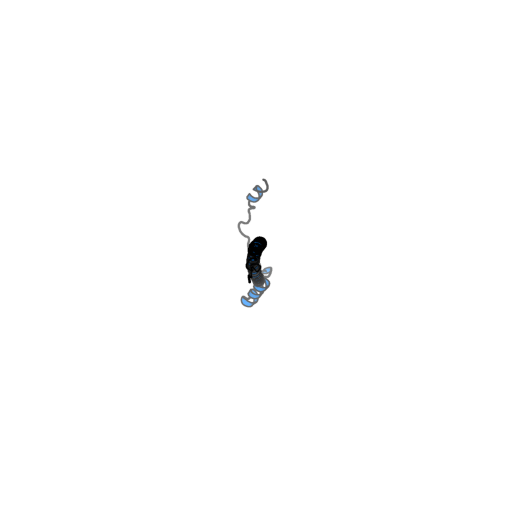N . LEU A 1 96 ? -22.803 -13.639 32.611 1.00 88.06 96 LEU A N 1
ATOM 775 C CA . LEU A 1 96 ? -22.531 -13.187 33.978 1.00 88.06 96 LEU A CA 1
ATOM 776 C C . LEU A 1 96 ? -23.819 -12.810 34.727 1.00 88.06 96 LEU A C 1
ATOM 778 O O . LEU A 1 96 ? -23.746 -12.452 35.897 1.00 88.06 96 LEU A O 1
ATOM 782 N N . GLY A 1 97 ? -24.989 -12.883 34.076 1.00 87.12 97 GLY A N 1
ATOM 783 C CA . GLY A 1 97 ? -26.272 -12.510 34.679 1.00 87.12 97 GLY A CA 1
ATOM 784 C C . GLY A 1 97 ? -26.382 -11.020 35.018 1.00 87.12 97 GLY A C 1
ATOM 785 O O . GLY A 1 97 ? -27.243 -10.638 35.805 1.00 87.12 97 GLY A O 1
ATOM 786 N N . MET A 1 98 ? -25.503 -10.179 34.465 1.00 87.62 98 MET A N 1
ATOM 787 C CA . MET A 1 98 ? -25.453 -8.750 34.775 1.00 87.62 98 MET A CA 1
ATOM 788 C C . MET A 1 98 ? -26.517 -7.988 33.979 1.00 87.62 98 MET A C 1
ATOM 790 O O . MET A 1 98 ? -26.683 -8.216 32.784 1.00 87.62 98 MET A O 1
ATOM 794 N N . HIS A 1 99 ? -27.212 -7.044 34.608 1.00 84.56 99 HIS A N 1
ATOM 795 C CA . HIS A 1 99 ? -28.141 -6.141 33.927 1.00 84.56 99 HIS A CA 1
ATOM 796 C C . HIS A 1 99 ? -27.664 -4.691 34.024 1.00 84.56 99 HIS A C 1
ATOM 798 O O . HIS A 1 99 ? -26.813 -4.349 34.844 1.00 84.56 99 HIS A O 1
ATOM 804 N N . VAL A 1 100 ? -28.218 -3.825 33.176 1.00 82.94 100 VAL A N 1
ATOM 805 C CA . VAL A 1 100 ? -28.017 -2.377 33.302 1.00 82.94 100 VAL A CA 1
ATOM 806 C C . VAL A 1 100 ? -28.688 -1.923 34.598 1.00 82.94 100 VAL A C 1
ATOM 808 O O . VAL A 1 100 ? -29.852 -2.258 34.830 1.00 82.94 100 VAL A O 1
ATOM 811 N N . ALA A 1 101 ? -27.941 -1.224 35.452 1.00 83.69 101 ALA A N 1
ATOM 812 C CA . ALA A 1 101 ? -28.461 -0.687 36.704 1.00 83.69 101 ALA A CA 1
ATOM 813 C C . ALA A 1 101 ? -29.557 0.346 36.416 1.00 83.69 101 ALA A C 1
ATOM 815 O O . ALA A 1 101 ? -29.411 1.172 35.511 1.00 83.69 101 ALA A O 1
ATOM 816 N N . ARG A 1 102 ? -30.655 0.289 37.167 1.00 84.56 102 ARG A N 1
ATOM 817 C CA . ARG A 1 102 ? -31.705 1.317 37.118 1.00 84.56 102 ARG A CA 1
ATOM 818 C C . ARG A 1 102 ? -31.260 2.549 37.904 1.00 84.56 102 ARG A C 1
ATOM 820 O O . ARG A 1 102 ? -30.395 2.436 38.765 1.00 84.56 102 ARG A O 1
ATOM 827 N N . ASP A 1 103 ? -31.870 3.708 37.654 1.00 79.69 103 ASP A N 1
ATOM 828 C CA . ASP A 1 103 ? -31.518 4.969 38.338 1.00 79.69 103 ASP A CA 1
ATOM 829 C C . ASP A 1 103 ? -31.522 4.844 39.874 1.00 79.69 103 ASP A C 1
ATOM 831 O O . ASP A 1 103 ? -30.710 5.458 40.558 1.00 79.69 103 ASP A O 1
ATOM 835 N N . GLU A 1 104 ? -32.395 3.993 40.411 1.00 86.25 104 GLU A N 1
ATOM 836 C CA . GLU A 1 104 ? -32.522 3.680 41.840 1.00 86.25 104 GLU A CA 1
ATOM 837 C C . GLU A 1 104 ? -31.379 2.819 42.420 1.00 86.25 104 GLU A C 1
ATOM 839 O O . GLU A 1 104 ? -31.196 2.771 43.634 1.00 86.25 104 GLU A O 1
ATOM 844 N N . GLU A 1 105 ? -30.579 2.172 41.572 1.00 81.94 105 GLU A N 1
ATOM 845 C CA . GLU A 1 105 ? -29.446 1.312 41.947 1.00 81.94 105 GLU A CA 1
ATOM 846 C C . GLU A 1 105 ? -28.088 2.033 41.810 1.00 81.94 105 GLU A C 1
ATOM 848 O O . GLU A 1 105 ? -27.046 1.482 42.174 1.00 81.94 105 GLU A O 1
ATOM 853 N N . VAL A 1 106 ? -28.073 3.271 41.296 1.00 85.88 106 VAL A N 1
ATOM 854 C CA . VAL A 1 106 ? -26.853 4.064 41.081 1.00 85.88 106 VAL A CA 1
ATOM 855 C C . VAL A 1 106 ? -26.558 4.939 42.304 1.00 85.88 106 VAL A C 1
ATOM 857 O O . VAL A 1 106 ? -27.284 5.882 42.607 1.00 85.88 106 VAL A O 1
ATOM 860 N N . VAL A 1 107 ? -25.435 4.679 42.983 1.00 86.44 107 VAL A N 1
ATOM 861 C CA . VAL A 1 107 ? -24.959 5.492 44.117 1.00 86.44 107 VAL A CA 1
ATOM 862 C C . VAL A 1 107 ? -23.761 6.343 43.690 1.00 86.44 107 VAL A C 1
ATOM 864 O O . VAL A 1 107 ? -22.691 5.819 43.381 1.00 86.44 107 VAL A O 1
ATOM 867 N N . LEU A 1 108 ? -23.926 7.669 43.692 1.00 85.69 108 LEU A N 1
ATOM 868 C CA . LEU A 1 108 ? -22.851 8.622 43.401 1.00 85.69 108 LEU A CA 1
ATOM 869 C C . LEU A 1 108 ? -22.045 8.917 44.670 1.00 85.69 108 LEU A C 1
ATOM 871 O O . LEU A 1 108 ? -22.562 9.485 45.632 1.00 85.69 108 LEU A O 1
ATOM 875 N N . LEU A 1 109 ? -20.763 8.551 44.663 1.00 85.50 109 LEU A N 1
ATOM 876 C CA . LEU A 1 109 ? -19.848 8.826 45.768 1.00 85.50 109 LEU A CA 1
ATOM 877 C C . LEU A 1 109 ? -19.113 10.157 45.531 1.00 85.50 109 LEU A C 1
ATOM 879 O O . LEU A 1 109 ? -18.516 10.337 44.466 1.00 85.50 109 LEU A O 1
ATOM 883 N N . PRO A 1 110 ? -19.113 11.090 46.501 1.00 80.94 110 PRO A N 1
ATOM 884 C CA . PRO A 1 110 ? -18.329 12.313 46.391 1.00 80.94 110 PRO A CA 1
ATOM 885 C C . PRO A 1 110 ? -16.833 11.978 46.436 1.00 80.94 110 PRO A C 1
ATOM 887 O O . PRO A 1 110 ? -16.381 11.257 47.323 1.00 80.94 110 PRO A O 1
ATOM 890 N N . VAL A 1 111 ? -16.054 12.520 45.494 1.00 80.94 111 VAL A N 1
ATOM 891 C CA . VAL A 1 111 ? -14.591 12.369 45.481 1.00 80.94 111 VAL A CA 1
ATOM 892 C C . VAL A 1 111 ? -13.974 13.434 46.399 1.00 80.94 111 VAL A C 1
ATOM 894 O O . VAL A 1 111 ? -14.033 14.624 46.066 1.00 80.94 111 VAL A O 1
ATOM 897 N N . PRO A 1 112 ? -13.377 13.063 47.548 1.00 70.06 112 PRO A N 1
ATOM 898 C CA . PRO A 1 112 ? -12.708 14.027 48.413 1.00 70.06 112 PRO A CA 1
ATOM 899 C C . PRO A 1 112 ? -11.451 14.558 47.707 1.00 70.06 112 PRO A C 1
ATOM 901 O O . PRO A 1 112 ? -10.511 13.809 47.457 1.00 70.06 112 PRO A O 1
ATOM 904 N N . GLY A 1 113 ? -11.449 15.849 47.356 1.00 65.94 113 GLY A N 1
ATOM 905 C CA . GLY A 1 113 ? -10.294 16.537 46.754 1.00 65.94 113 GLY A CA 1
ATOM 906 C C . GLY A 1 113 ? -10.550 17.272 45.433 1.00 65.94 113 GLY A C 1
ATOM 907 O O . GLY A 1 113 ? -9.663 17.970 44.959 1.00 65.94 113 GLY A O 1
ATOM 908 N N . SER A 1 114 ? -11.752 17.195 44.850 1.00 60.72 114 SER A N 1
ATOM 909 C CA . SER A 1 114 ? -12.091 17.950 43.623 1.00 60.72 114 SER A CA 1
ATOM 910 C C . SER A 1 114 ? -12.340 19.455 43.855 1.00 60.72 114 SER A C 1
ATOM 912 O O . SER A 1 114 ? -12.624 20.187 42.908 1.00 60.72 114 SER A O 1
ATOM 914 N N . ALA A 1 115 ? -12.247 19.937 45.097 1.00 58.94 115 ALA A N 1
ATOM 915 C CA . ALA A 1 115 ? -12.448 21.339 45.453 1.00 58.94 115 ALA A CA 1
ATOM 916 C C . ALA A 1 115 ? -11.114 22.100 45.511 1.00 58.94 115 ALA A C 1
ATOM 918 O O . ALA A 1 115 ? -10.660 22.505 46.576 1.00 58.94 115 ALA A O 1
ATOM 919 N N . ALA A 1 116 ? -10.496 22.296 44.350 1.00 59.03 116 ALA A N 1
ATOM 920 C CA . ALA A 1 116 ? -9.675 23.470 44.076 1.00 59.03 116 ALA A CA 1
ATOM 921 C C . ALA A 1 116 ? -9.609 23.646 42.550 1.00 59.03 116 ALA A C 1
ATOM 923 O O . ALA A 1 116 ? -9.079 22.766 41.865 1.00 59.03 116 ALA A O 1
ATOM 924 N N . PRO A 1 117 ? -10.129 24.751 41.986 1.00 59.53 117 PRO A N 1
ATOM 925 C CA . PRO A 1 117 ? -9.729 25.160 40.647 1.00 59.53 117 PRO A CA 1
ATOM 926 C C . PRO A 1 117 ? -8.202 25.280 40.676 1.00 59.53 117 PRO A C 1
ATOM 928 O O . PRO A 1 117 ? -7.670 25.972 41.547 1.00 59.53 117 PRO A O 1
ATOM 931 N N . ARG A 1 118 ? -7.480 24.574 39.797 1.00 61.19 118 ARG A N 1
ATOM 932 C CA . ARG A 1 118 ? -6.030 24.776 39.675 1.00 61.19 118 ARG A CA 1
ATOM 933 C C . ARG A 1 118 ? -5.810 26.253 39.358 1.00 61.19 118 ARG A C 1
ATOM 935 O O . ARG A 1 118 ? -6.184 26.704 38.282 1.00 61.19 118 ARG A O 1
ATOM 942 N N . ALA A 1 119 ? -5.208 26.990 40.287 1.00 61.69 119 ALA A N 1
ATOM 943 C CA . ALA A 1 119 ? -4.829 28.388 40.092 1.00 61.69 119 ALA A CA 1
ATOM 944 C C . ALA A 1 119 ? -3.857 28.576 38.907 1.00 61.69 119 ALA A C 1
ATOM 946 O O . ALA A 1 119 ? -3.684 29.693 38.431 1.00 61.69 119 ALA A O 1
ATOM 947 N N . ASP A 1 120 ? -3.285 27.484 38.389 1.00 58.47 120 ASP A N 1
ATOM 948 C CA . ASP A 1 120 ? -2.367 27.492 37.253 1.00 58.47 120 ASP A CA 1
ATOM 949 C C . ASP A 1 120 ? -3.052 27.780 35.907 1.00 58.47 120 ASP A C 1
ATOM 951 O O . ASP A 1 120 ? -2.431 28.394 35.046 1.00 58.47 120 ASP A O 1
ATOM 955 N N . SER A 1 121 ? -4.337 27.442 35.715 1.00 59.31 121 SER A N 1
ATOM 956 C CA . SER A 1 121 ? -5.009 27.717 34.431 1.00 59.31 121 SER A CA 1
ATOM 957 C C . SER A 1 121 ? -5.378 29.193 34.242 1.00 59.31 121 SER A C 1
ATOM 959 O O . SER A 1 121 ? -5.584 29.629 33.120 1.00 59.31 121 SER A O 1
ATOM 961 N N . ALA A 1 122 ? -5.435 29.984 35.320 1.00 58.91 122 ALA A N 1
ATOM 962 C CA . ALA A 1 122 ? -5.675 31.428 35.236 1.00 58.91 122 ALA A CA 1
ATOM 963 C C . ALA A 1 122 ? -4.398 32.238 34.934 1.00 58.91 122 ALA A C 1
ATOM 965 O O . ALA A 1 122 ? -4.489 33.408 34.571 1.00 58.91 122 ALA A O 1
ATOM 966 N N . ALA A 1 123 ? -3.213 31.637 35.089 1.00 60.22 123 ALA A N 1
ATOM 967 C CA . ALA A 1 123 ? -1.935 32.292 34.811 1.00 60.22 123 ALA A CA 1
ATOM 968 C C . ALA A 1 123 ? -1.472 32.131 33.350 1.00 60.22 123 ALA A C 1
ATOM 970 O O . ALA A 1 123 ? -0.592 32.875 32.914 1.00 60.22 123 ALA A O 1
ATOM 971 N N . GLU A 1 124 ? -2.047 31.187 32.599 1.00 59.19 124 GLU A N 1
ATOM 972 C CA . GLU A 1 124 ? -1.635 30.876 31.223 1.00 59.19 124 GLU A CA 1
ATOM 973 C C . GLU A 1 124 ? -2.407 31.685 30.162 1.00 59.19 124 GLU A C 1
ATOM 975 O O . GLU A 1 124 ? -1.829 32.035 29.140 1.00 59.19 124 GLU A O 1
ATOM 980 N N . ASP A 1 125 ? -3.638 32.121 30.452 1.00 55.75 125 ASP A N 1
ATOM 981 C CA . ASP A 1 125 ? -4.458 32.954 29.546 1.00 55.75 125 ASP A CA 1
ATOM 982 C C . ASP A 1 125 ? -4.102 34.462 29.566 1.00 55.75 125 ASP A C 1
ATOM 984 O O . ASP A 1 125 ? -4.754 35.273 28.907 1.00 55.75 125 ASP A O 1
ATOM 988 N N . ALA A 1 126 ? -3.081 34.867 30.330 1.00 59.16 126 ALA A N 1
ATOM 989 C CA . ALA A 1 126 ? -2.691 36.271 30.518 1.00 59.16 126 ALA A CA 1
ATOM 990 C C . ALA A 1 126 ? -1.313 36.641 29.921 1.00 59.16 126 ALA A C 1
ATOM 992 O O . ALA A 1 126 ? -0.740 37.664 30.310 1.00 59.16 126 ALA A O 1
ATOM 993 N N . ARG A 1 127 ? -0.764 35.834 29.002 1.00 49.66 127 ARG A N 1
ATOM 994 C CA . ARG A 1 127 ? 0.473 36.132 28.250 1.00 49.66 127 ARG A CA 1
ATOM 995 C C . ARG A 1 127 ? 0.227 36.1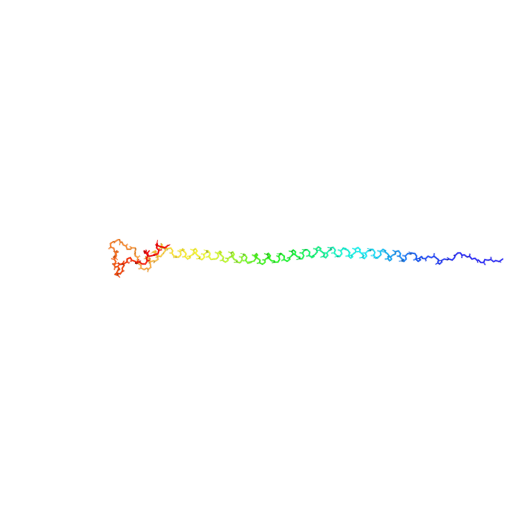62 26.750 1.00 49.66 127 ARG A C 1
ATOM 997 O O . ARG A 1 127 ? 0.903 36.985 26.096 1.00 49.66 127 ARG A O 1
#

Sequence (127 aa):
MSRPAGPSRWEAPRAGAEARGRRRRSRLGWIAYAAVLVAALASVVWRQTVGLERFRELETVREEVAVAEAERDELTTRILELQRRDRIARYAQERLGMHVARDEEVVLLPVPGSAAPRADSAAEDAR

Foldseek 3Di:
DDDDDDPDPPDDDPPVVVVVVVVVVVVVVVVVVVVVVVVVVVVVVVVVVVVVVVVVVVVVVVVVVVVVVVVVVVVVVVVVVVVPPVNVQVCCCVPVVDHDDDPVRDDDDDDPPPPDDPPVVVVPVPD

Radius of gyration: 49.01 Å; Cα contacts (8 Å, |Δi|>4): 11; chains: 1; bounding box: 91×54×144 Å

Mean predicted aligned error: 19.68 Å

pLDDT: mean 73.58, std 13.68, range [48.22, 94.44]

Secondary structure (DSSP, 8-state):
-----PPPTT---THHHHHHHHHHHHHHHHHHHHHHHHHHHHHHHHHHHHHHHHHHHHHHHHHHHHHHHHHHHHHHHHHHHHT-HHHHHHHHHHHH---PPPGGG--PPP-TT-----TTHHHHTT-

Solvent-accessible surface area (backbone atoms only — not comparable to full-atom values): 7918 Å² total; per-residue (Å²): 142,86,83,88,84,77,85,76,91,75,87,75,66,80,72,61,59,61,57,51,53,54,53,52,51,55,51,52,52,50,52,51,51,51,50,52,53,52,51,54,51,49,50,54,45,52,63,52,50,61,50,56,60,55,51,50,57,52,48,53,53,48,52,54,48,53,53,53,50,52,53,52,51,52,52,49,51,51,50,53,59,66,63,30,63,68,56,48,50,48,50,38,31,79,75,67,71,48,74,86,77,52,82,92,71,64,80,86,78,84,70,91,77,78,89,61,83,66,74,65,68,70,64,66,82,75,119